Protein AF-A0A8H4UWX6-F1 (afdb_monomer_lite)

Secondary structure (DSSP, 8-state):
------------------------PPPHHHHHHHHHHHHHHTT----GGGGGS-HHHHHHHHHHHHHHHHHH-TT--HHHHHHHHHHHHHHHHHH-S--

Foldseek 3Di:
DDDDDDDDDDDDDDDDDDDPPDPDDPPPVVVLLVVQLVLVVPLDQDDDPLNVQDSVNLSVQLVVQLVVVCVVPVPDDSVNSSVVSSVVSSVCSVPDPHD

Structure (mmCIF, N/CA/C/O backbone):
data_AF-A0A8H4UWX6-F1
#
_entry.id   AF-A0A8H4UWX6-F1
#
loop_
_atom_site.group_PDB
_atom_site.id
_atom_site.type_symbol
_atom_site.label_atom_id
_atom_site.label_alt_id
_atom_site.label_comp_id
_atom_site.label_asym_id
_atom_site.label_entity_id
_atom_site.label_seq_id
_atom_site.pdbx_PDB_ins_code
_atom_site.Cartn_x
_atom_site.Cartn_y
_atom_site.Cartn_z
_atom_site.occupancy
_atom_site.B_iso_or_equiv
_atom_site.auth_seq_id
_atom_site.auth_comp_id
_atom_site.auth_asym_id
_atom_site.auth_atom_id
_atom_site.pdbx_PDB_model_num
ATOM 1 N N . MET A 1 1 ? 52.721 15.649 2.125 1.00 43.31 1 MET A N 1
ATOM 2 C CA . MET A 1 1 ? 52.332 14.407 1.425 1.00 43.31 1 MET A CA 1
ATOM 3 C C . MET A 1 1 ? 50.825 14.441 1.235 1.00 43.31 1 MET A C 1
ATOM 5 O O . MET A 1 1 ? 50.129 14.465 2.236 1.00 43.31 1 MET A O 1
ATOM 9 N N . ASN A 1 2 ? 50.339 14.503 -0.006 1.00 41.38 2 ASN A N 1
ATOM 10 C CA . ASN A 1 2 ? 48.918 14.343 -0.345 1.00 41.38 2 ASN A CA 1
ATOM 11 C C . ASN A 1 2 ? 48.793 13.095 -1.233 1.00 41.38 2 ASN A C 1
ATOM 13 O O . ASN A 1 2 ? 49.614 12.955 -2.143 1.00 41.38 2 ASN A O 1
ATOM 17 N N . PRO A 1 3 ? 47.845 12.177 -0.974 1.00 46.41 3 PRO A N 1
ATOM 18 C CA . PRO A 1 3 ? 47.759 10.933 -1.722 1.00 46.41 3 PRO A CA 1
ATOM 19 C C . PRO A 1 3 ? 47.174 11.150 -3.123 1.00 46.41 3 PRO A C 1
ATOM 21 O O . PRO A 1 3 ? 46.276 11.961 -3.341 1.00 46.41 3 PRO A O 1
ATOM 24 N N . VAL A 1 4 ? 47.738 10.399 -4.065 1.00 44.91 4 VAL A N 1
ATOM 25 C CA . VAL A 1 4 ? 47.429 10.367 -5.496 1.00 44.91 4 VAL A CA 1
ATOM 26 C C . VAL A 1 4 ? 46.014 9.825 -5.717 1.00 44.91 4 VAL A C 1
ATOM 28 O O . VAL A 1 4 ? 45.685 8.738 -5.248 1.00 44.91 4 VAL A O 1
ATOM 31 N N . ASN A 1 5 ? 45.185 10.574 -6.447 1.00 51.38 5 ASN A N 1
ATOM 32 C CA . ASN A 1 5 ? 43.899 10.098 -6.949 1.00 51.38 5 ASN A CA 1
ATOM 33 C C . ASN A 1 5 ? 44.146 9.311 -8.245 1.00 51.38 5 ASN A C 1
ATOM 35 O O . ASN A 1 5 ? 44.614 9.878 -9.234 1.00 51.38 5 ASN A O 1
ATOM 39 N N . PHE A 1 6 ? 43.876 8.008 -8.232 1.00 47.47 6 PHE A N 1
ATOM 40 C CA . PHE A 1 6 ? 43.968 7.175 -9.427 1.00 47.47 6 PHE A CA 1
ATOM 41 C C . PHE A 1 6 ? 42.706 7.362 -10.269 1.00 47.47 6 PHE A C 1
ATOM 43 O O . PHE A 1 6 ? 41.670 6.747 -10.025 1.00 47.47 6 PHE A O 1
ATOM 50 N N . SER A 1 7 ? 42.819 8.224 -11.278 1.00 42.88 7 SER A N 1
ATOM 51 C CA . SER A 1 7 ? 41.856 8.342 -12.368 1.00 42.88 7 SER A CA 1
ATOM 52 C C . SER A 1 7 ? 41.744 7.007 -13.102 1.00 42.88 7 SER A C 1
ATOM 54 O O . SER A 1 7 ? 42.684 6.571 -13.766 1.00 42.88 7 SER A O 1
ATOM 56 N N . ASN A 1 8 ? 40.583 6.363 -12.983 1.00 45.47 8 ASN A N 1
ATOM 57 C CA . ASN A 1 8 ? 40.229 5.232 -13.824 1.00 45.47 8 ASN A CA 1
ATOM 58 C C . ASN A 1 8 ? 40.142 5.699 -15.283 1.00 45.47 8 ASN A C 1
ATOM 60 O O . ASN A 1 8 ? 39.495 6.697 -15.609 1.00 45.47 8 ASN A O 1
ATOM 64 N N . VAL A 1 9 ? 40.843 4.969 -16.136 1.00 42.28 9 VAL A N 1
ATOM 65 C CA . VAL A 1 9 ? 40.992 5.191 -17.569 1.00 42.28 9 VAL A CA 1
ATOM 66 C C . VAL A 1 9 ? 39.650 5.057 -18.291 1.00 42.28 9 VAL A C 1
ATOM 68 O O . VAL A 1 9 ? 39.057 3.986 -18.361 1.00 42.28 9 VAL A O 1
ATOM 71 N N . GLY A 1 10 ? 39.192 6.166 -18.862 1.00 40.34 10 GLY A N 1
ATOM 72 C CA . GLY A 1 10 ? 38.081 6.238 -19.806 1.00 40.34 10 GLY A CA 1
ATOM 73 C C . GLY A 1 10 ? 38.412 7.275 -20.868 1.00 40.34 10 GLY A C 1
ATOM 74 O O . GLY A 1 10 ? 37.863 8.371 -20.880 1.00 40.34 10 GLY A O 1
ATOM 75 N N . THR A 1 11 ? 39.400 6.962 -21.702 1.00 43.81 11 THR A N 1
ATOM 76 C CA . THR A 1 11 ? 39.813 7.757 -22.858 1.00 43.81 11 THR A CA 1
ATOM 77 C C . THR A 1 11 ? 38.659 7.866 -23.851 1.00 43.81 11 THR A C 1
ATOM 79 O O . THR A 1 11 ? 38.270 6.883 -24.475 1.00 43.81 11 THR A O 1
ATOM 82 N N . GLY A 1 12 ? 38.140 9.079 -24.024 1.00 37.62 12 GLY A N 1
ATOM 83 C CA . GLY A 1 12 ? 37.128 9.378 -25.029 1.00 37.62 12 GLY A CA 1
ATOM 84 C C . GLY A 1 12 ? 36.861 10.872 -25.138 1.00 37.62 12 GLY A C 1
ATOM 85 O O . GLY A 1 12 ? 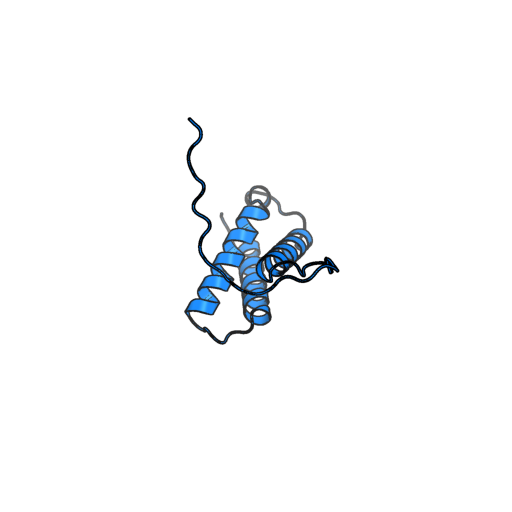35.861 11.346 -24.627 1.00 37.62 12 GLY A O 1
ATOM 86 N N . ALA A 1 13 ? 37.797 11.575 -25.779 1.00 40.91 13 ALA A N 1
ATOM 87 C CA . ALA A 1 13 ? 37.629 12.844 -26.490 1.00 40.91 13 ALA A CA 1
ATOM 88 C C . ALA A 1 13 ? 36.800 13.969 -25.824 1.00 40.91 13 ALA A C 1
ATOM 90 O O . ALA A 1 13 ? 35.575 13.993 -25.836 1.00 40.91 13 ALA A O 1
ATOM 91 N N . MET A 1 14 ? 37.544 14.973 -25.352 1.00 44.62 14 MET A N 1
ATOM 92 C CA . MET A 1 14 ? 37.288 16.415 -25.486 1.00 44.62 14 MET A CA 1
ATOM 93 C C . MET A 1 14 ? 36.108 16.760 -26.411 1.00 44.62 14 MET A C 1
ATOM 95 O O . MET A 1 14 ? 36.142 16.354 -27.563 1.00 44.62 14 MET A O 1
ATOM 99 N N . LEU A 1 15 ? 35.152 17.573 -25.948 1.00 40.16 15 LEU A N 1
ATOM 100 C CA . LEU A 1 15 ? 34.681 18.787 -26.630 1.00 40.16 15 LEU A CA 1
ATOM 101 C C . LEU A 1 15 ? 33.682 19.541 -25.729 1.00 40.16 15 LEU A C 1
ATOM 103 O O . LEU A 1 15 ? 32.711 19.010 -25.205 1.00 40.16 15 LEU A O 1
ATOM 107 N N . THR A 1 16 ? 34.004 20.812 -25.553 1.00 44.34 16 THR A N 1
ATOM 108 C CA . THR A 1 16 ? 33.214 21.924 -25.027 1.00 44.34 16 THR A CA 1
ATOM 109 C C . THR A 1 16 ? 31.716 21.886 -25.354 1.00 44.34 16 THR A 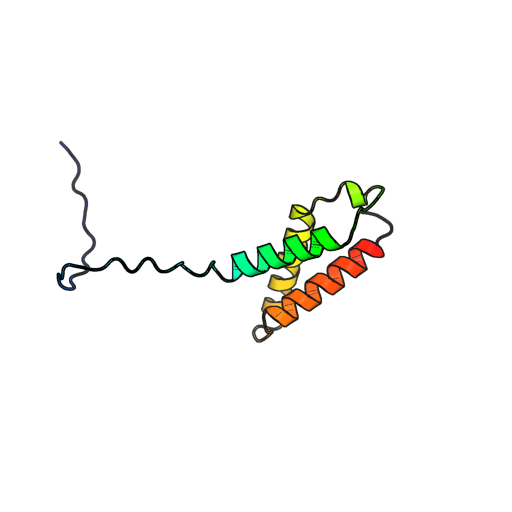C 1
ATOM 111 O O . THR A 1 16 ? 31.347 21.754 -26.518 1.00 44.34 16 THR A O 1
ATOM 114 N N . GLY A 1 17 ? 30.883 22.225 -24.367 1.00 42.03 17 GLY A N 1
ATOM 115 C CA . GLY A 1 17 ? 29.606 22.897 -24.615 1.00 42.03 17 GLY A CA 1
ATOM 116 C C . GLY A 1 17 ? 28.346 22.055 -24.408 1.00 42.03 17 GLY A C 1
ATOM 117 O O . GLY A 1 17 ? 28.271 20.899 -24.795 1.00 42.03 17 GLY A O 1
ATOM 118 N N . ALA A 1 18 ? 27.338 22.723 -23.844 1.00 41.38 18 ALA A N 1
ATOM 119 C CA . ALA A 1 18 ? 25.957 22.284 -23.658 1.00 41.38 18 ALA A CA 1
ATOM 120 C C . ALA A 1 18 ? 25.730 21.222 -22.571 1.00 41.38 18 ALA A C 1
ATOM 122 O O . ALA A 1 18 ? 25.728 20.022 -22.802 1.00 41.38 18 ALA A O 1
ATOM 123 N N . ASN A 1 19 ? 25.421 21.718 -21.375 1.00 53.75 19 ASN A N 1
ATOM 124 C CA . ASN A 1 19 ? 24.546 21.052 -20.421 1.00 53.75 19 ASN A CA 1
ATOM 125 C C . ASN A 1 19 ? 23.113 21.032 -20.998 1.00 53.75 19 ASN A C 1
ATOM 127 O O . ASN A 1 19 ? 22.524 22.111 -21.089 1.00 53.75 19 ASN A O 1
ATOM 131 N N . PRO A 1 20 ? 22.499 19.887 -21.354 1.00 46.47 20 PRO A N 1
ATOM 132 C CA . PRO A 1 20 ? 21.067 19.808 -21.548 1.00 46.47 20 PRO A CA 1
ATOM 133 C C . PRO A 1 20 ? 20.488 19.156 -20.291 1.00 46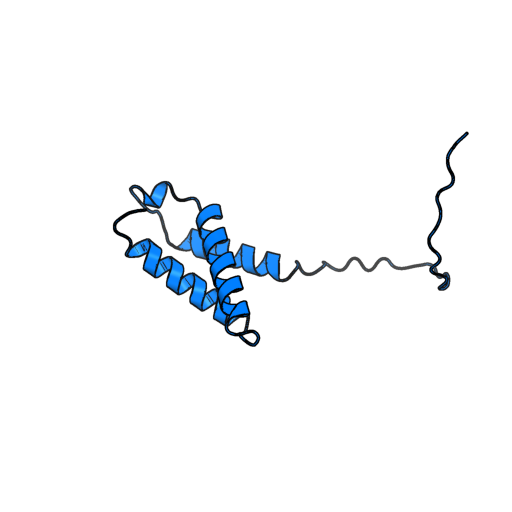.47 20 PRO A C 1
ATOM 135 O O . PRO A 1 20 ? 20.099 17.990 -20.294 1.00 46.47 20 PRO A O 1
ATOM 138 N N . GLN A 1 21 ? 20.448 19.900 -19.183 1.00 47.22 21 GLN A N 1
ATOM 139 C CA . GLN A 1 21 ? 19.569 19.552 -18.066 1.00 47.22 21 GLN A CA 1
ATOM 140 C C . GLN A 1 21 ? 18.127 19.837 -18.502 1.00 47.22 21 GLN A C 1
ATOM 142 O O . GLN A 1 21 ? 17.513 20.825 -18.113 1.00 47.22 21 GLN A O 1
ATOM 147 N N . GLY A 1 22 ? 17.593 18.971 -19.365 1.00 58.09 22 GLY A N 1
ATOM 148 C CA . GLY A 1 22 ? 16.152 18.779 -19.450 1.00 58.09 22 GLY A CA 1
ATOM 149 C C . GLY A 1 22 ? 15.652 18.208 -18.118 1.00 58.09 22 GLY A C 1
ATOM 150 O O . GLY A 1 22 ? 16.440 17.601 -17.385 1.00 58.09 22 GLY A O 1
ATOM 151 N N . PRO A 1 23 ? 14.370 18.391 -17.761 1.00 57.84 23 PRO A N 1
ATOM 152 C CA . PRO A 1 23 ? 13.826 17.778 -16.559 1.00 57.84 23 PRO A CA 1
ATOM 153 C C . PRO A 1 23 ? 14.015 16.261 -16.665 1.00 57.84 23 PRO A C 1
ATOM 155 O O . PRO A 1 23 ? 13.377 15.610 -17.494 1.00 57.84 23 PRO A O 1
ATOM 158 N N . MET A 1 24 ? 14.923 15.702 -15.857 1.00 63.38 24 MET A N 1
ATOM 159 C CA . MET A 1 24 ? 15.053 14.255 -15.717 1.00 63.38 24 MET A CA 1
ATOM 160 C C . MET A 1 24 ? 13.682 13.735 -15.304 1.00 63.38 24 MET A C 1
ATOM 162 O O . MET A 1 24 ? 13.170 14.099 -14.242 1.00 63.38 24 MET A O 1
ATOM 166 N N . GLN A 1 25 ? 13.062 12.929 -16.168 1.00 58.75 25 GLN A N 1
ATOM 167 C CA . GLN A 1 25 ? 11.832 12.247 -15.804 1.00 58.75 25 GLN A CA 1
ATOM 168 C C . GLN A 1 25 ? 12.102 11.481 -14.506 1.00 58.75 25 GLN A C 1
ATOM 170 O O . GLN A 1 25 ? 13.125 10.794 -14.410 1.00 58.75 25 GLN A O 1
ATOM 175 N N . PRO A 1 26 ? 11.241 11.631 -13.486 1.00 61.81 26 PRO A N 1
ATOM 176 C CA . PRO A 1 26 ? 11.442 10.929 -12.236 1.00 61.81 26 PRO A CA 1
ATOM 177 C C . PRO A 1 26 ? 11.529 9.426 -12.531 1.00 61.81 26 PRO A C 1
ATOM 179 O O . PRO A 1 26 ? 10.767 8.940 -13.374 1.00 61.81 26 PRO A O 1
ATOM 182 N N . PRO A 1 27 ? 12.431 8.688 -11.857 1.00 73.00 27 PRO A N 1
ATOM 183 C CA . PRO A 1 27 ? 12.529 7.244 -12.013 1.00 73.00 27 PRO A CA 1
ATOM 184 C C . PRO A 1 27 ? 11.137 6.618 -11.927 1.00 73.00 27 PRO A C 1
ATOM 186 O O . PRO A 1 27 ? 10.332 7.033 -11.093 1.00 73.00 27 PRO A O 1
ATOM 189 N N . GLN A 1 28 ? 10.841 5.616 -12.754 1.00 72.88 28 GLN A N 1
ATOM 190 C CA . GLN A 1 28 ? 9.499 5.024 -12.838 1.00 72.88 28 GLN A CA 1
ATOM 191 C C . GLN A 1 28 ? 8.949 4.588 -11.463 1.00 72.88 28 GLN A C 1
ATOM 193 O O . GLN A 1 28 ? 7.758 4.723 -11.188 1.00 72.88 28 GLN A O 1
ATOM 198 N N . ASN A 1 29 ? 9.831 4.184 -10.544 1.00 75.69 29 ASN A N 1
ATOM 199 C CA . ASN A 1 29 ? 9.487 3.882 -9.152 1.00 75.69 29 ASN A CA 1
ATOM 200 C C . ASN A 1 29 ? 8.944 5.093 -8.370 1.00 75.69 29 ASN A C 1
ATOM 202 O O . ASN A 1 29 ? 7.999 4.945 -7.601 1.00 75.69 29 ASN A O 1
ATOM 206 N N . ALA A 1 30 ? 9.491 6.292 -8.578 1.00 83.69 30 ALA A N 1
ATOM 207 C CA . ALA A 1 30 ? 9.016 7.514 -7.930 1.00 83.69 30 ALA A CA 1
ATOM 208 C C . ALA A 1 30 ? 7.622 7.927 -8.436 1.00 83.69 30 ALA A C 1
ATOM 210 O O . ALA A 1 30 ? 6.800 8.422 -7.665 1.00 83.69 30 ALA A O 1
ATOM 211 N N . GLN A 1 31 ? 7.317 7.673 -9.714 1.00 87.19 31 GLN A N 1
ATOM 212 C CA . GLN A 1 31 ? 5.978 7.901 -10.268 1.00 87.19 31 GLN A CA 1
ATOM 213 C C . GLN A 1 31 ? 4.945 6.944 -9.662 1.00 87.19 31 GLN A C 1
ATOM 215 O O . GLN A 1 31 ? 3.868 7.383 -9.260 1.00 87.19 31 GLN A O 1
ATOM 220 N N . VAL A 1 32 ? 5.292 5.658 -9.535 1.00 89.19 32 VAL A N 1
ATOM 221 C CA . VAL A 1 32 ? 4.437 4.644 -8.895 1.00 89.19 32 VAL A CA 1
ATOM 222 C C . VAL A 1 32 ? 4.169 5.003 -7.433 1.00 89.19 32 VAL A C 1
ATOM 224 O O . VAL A 1 32 ? 3.017 5.016 -7.010 1.00 89.19 32 VAL A O 1
ATOM 227 N N . GLN A 1 33 ? 5.201 5.377 -6.673 1.00 89.94 33 GLN A N 1
ATOM 228 C CA . GLN A 1 33 ? 5.051 5.800 -5.276 1.00 89.94 33 GLN A CA 1
ATOM 229 C C . GLN A 1 33 ? 4.124 7.007 -5.126 1.00 89.94 33 GLN A C 1
ATOM 231 O O . GLN A 1 33 ? 3.237 7.005 -4.272 1.00 89.94 33 GLN A O 1
ATOM 236 N N . ARG A 1 34 ? 4.286 8.021 -5.986 1.00 91.62 34 ARG A N 1
ATOM 237 C CA . ARG A 1 34 ? 3.402 9.190 -5.995 1.00 91.62 34 ARG A CA 1
ATOM 238 C C . ARG A 1 34 ? 1.956 8.795 -6.286 1.00 91.62 34 ARG A C 1
ATOM 240 O O . ARG A 1 34 ? 1.054 9.288 -5.615 1.00 91.62 34 ARG A O 1
ATOM 247 N N . HIS A 1 35 ? 1.735 7.912 -7.259 1.00 93.56 35 HIS A N 1
ATOM 248 C CA . HIS A 1 35 ? 0.395 7.441 -7.603 1.00 93.56 35 HIS A CA 1
ATOM 249 C C . HIS A 1 35 ? -0.265 6.701 -6.431 1.00 93.56 35 HIS A C 1
ATOM 251 O O . HIS A 1 35 ? -1.409 6.992 -6.093 1.00 93.56 35 HIS A O 1
ATOM 257 N N . ILE A 1 36 ? 0.477 5.813 -5.760 1.00 94.88 36 ILE A N 1
ATOM 258 C CA . ILE A 1 36 ? 0.002 5.095 -4.570 1.00 94.88 36 ILE A CA 1
ATOM 259 C C . ILE A 1 36 ? -0.380 6.078 -3.459 1.00 94.88 36 ILE A C 1
ATOM 261 O O . ILE A 1 36 ? -1.461 5.967 -2.886 1.00 94.88 36 ILE A O 1
ATOM 265 N N . ALA A 1 37 ? 0.474 7.064 -3.173 1.00 93.25 37 ALA A N 1
ATOM 266 C CA . ALA A 1 37 ? 0.211 8.047 -2.126 1.00 93.25 37 ALA A CA 1
ATOM 267 C C . ALA A 1 37 ? -1.074 8.848 -2.392 1.00 93.25 37 ALA A C 1
ATOM 269 O O . ALA A 1 37 ? -1.892 9.001 -1.489 1.00 93.25 37 ALA A O 1
ATOM 270 N N . VAL A 1 38 ? -1.278 9.309 -3.632 1.00 94.75 38 VAL A N 1
ATOM 271 C CA . VAL A 1 38 ? -2.500 10.031 -4.028 1.00 94.75 38 VAL A CA 1
ATOM 272 C C . VAL A 1 38 ? -3.733 9.132 -3.912 1.00 94.75 38 VAL A C 1
ATOM 274 O O . VAL A 1 38 ? -4.746 9.556 -3.363 1.00 94.75 38 VAL A O 1
ATOM 277 N N . ALA A 1 39 ? -3.650 7.883 -4.379 1.00 95.25 39 ALA A N 1
ATOM 278 C CA . ALA A 1 39 ? -4.758 6.937 -4.284 1.00 95.25 39 ALA A CA 1
ATOM 279 C C . ALA A 1 39 ? -5.174 6.692 -2.824 1.00 95.25 39 ALA A C 1
ATOM 281 O O . ALA A 1 39 ? -6.359 6.749 -2.509 1.00 95.25 39 ALA A O 1
ATOM 282 N N . LEU A 1 40 ? -4.206 6.503 -1.922 1.00 94.62 40 LEU A N 1
ATOM 283 C CA . LEU A 1 40 ? -4.460 6.285 -0.495 1.00 94.62 40 LEU A CA 1
ATOM 284 C C . LEU A 1 40 ? -5.057 7.514 0.201 1.00 94.62 40 LEU A C 1
ATOM 286 O O . LEU A 1 40 ? -5.952 7.362 1.030 1.00 94.62 40 LEU A O 1
ATOM 290 N N . GLN A 1 41 ? -4.599 8.723 -0.142 1.00 92.50 41 GLN A N 1
ATOM 291 C CA . GLN A 1 41 ? -5.156 9.971 0.398 1.00 92.50 41 GLN A CA 1
ATOM 292 C C . GLN A 1 41 ? -6.638 10.148 0.033 1.00 92.50 41 GLN A C 1
ATOM 294 O O . GLN A 1 41 ? -7.409 10.676 0.832 1.00 92.50 41 GLN A O 1
ATOM 299 N N . ASN A 1 42 ? -7.053 9.661 -1.140 1.00 92.88 42 ASN A N 1
ATOM 300 C CA . ASN A 1 42 ? -8.422 9.803 -1.640 1.00 92.88 42 ASN A CA 1
ATOM 301 C C . ASN A 1 42 ? -9.427 8.798 -1.049 1.00 92.88 42 ASN A C 1
ATOM 303 O O . ASN A 1 42 ? -10.625 8.938 -1.280 1.00 92.88 42 ASN A O 1
ATOM 307 N N . GLN A 1 43 ? -8.989 7.793 -0.286 1.00 89.44 43 GLN A N 1
ATOM 308 C CA . GLN A 1 43 ? -9.890 6.759 0.250 1.00 89.44 43 GLN A CA 1
ATOM 309 C C . GLN A 1 43 ? -10.738 7.220 1.448 1.00 89.44 43 GLN A C 1
ATOM 311 O O . GLN A 1 43 ? -11.655 6.497 1.856 1.00 89.44 43 GLN A O 1
ATOM 316 N N . GLY A 1 44 ? -10.471 8.430 1.949 1.00 80.00 44 GLY A N 1
ATOM 317 C CA . GLY A 1 44 ? -11.261 9.120 2.962 1.00 80.00 44 GLY A CA 1
ATOM 318 C C . GLY A 1 44 ? -10.728 8.957 4.386 1.00 80.00 44 GLY A C 1
ATOM 319 O O . GLY A 1 44 ? -9.761 8.229 4.626 1.00 80.00 44 GLY A O 1
ATOM 320 N N . PRO A 1 45 ? -11.343 9.658 5.351 1.00 84.75 45 PRO A N 1
ATOM 321 C CA . PRO A 1 45 ? -10.991 9.494 6.749 1.00 84.75 45 PRO A CA 1
ATOM 322 C C . PRO A 1 45 ? -11.415 8.103 7.229 1.00 84.75 45 PRO A C 1
ATOM 324 O O . PRO A 1 45 ? -12.554 7.677 7.037 1.00 84.75 45 PRO A O 1
ATOM 327 N N . PHE A 1 46 ? -10.494 7.404 7.885 1.00 91.31 46 PHE A N 1
ATOM 328 C CA . PHE A 1 46 ? -10.776 6.152 8.577 1.00 91.31 46 PHE A CA 1
ATOM 329 C C . PHE A 1 46 ? -10.933 6.394 10.082 1.00 91.31 46 PHE A C 1
ATOM 331 O O . PHE A 1 46 ? -10.444 7.389 10.613 1.00 91.31 46 PHE A O 1
ATOM 338 N N . THR A 1 47 ? -11.606 5.476 10.776 1.00 92.38 47 THR A N 1
ATOM 339 C CA . THR A 1 47 ? -11.829 5.525 12.230 1.00 92.38 47 THR A CA 1
ATOM 340 C C . THR A 1 47 ? -11.313 4.257 12.919 1.00 92.38 47 THR A C 1
ATOM 342 O O . THR A 1 47 ? -11.025 3.248 12.268 1.00 92.38 47 THR A O 1
ATOM 345 N N . GLY A 1 48 ? -11.174 4.306 14.249 1.00 93.75 48 GLY A N 1
ATOM 346 C CA . GLY A 1 48 ? -10.660 3.189 15.051 1.00 93.75 48 GLY A CA 1
ATOM 347 C C . GLY A 1 48 ? -9.218 2.823 14.688 1.00 93.75 48 GLY A C 1
ATOM 348 O O . GLY A 1 48 ? -8.440 3.690 14.295 1.00 93.75 48 GLY A O 1
ATOM 349 N N . TRP A 1 49 ? -8.878 1.531 14.750 1.00 94.88 49 TRP A N 1
ATOM 350 C CA . TRP A 1 49 ? -7.519 1.042 14.467 1.00 94.88 49 TRP A CA 1
ATOM 351 C C . TRP A 1 49 ? -7.009 1.433 13.072 1.00 94.88 49 TRP A C 1
ATOM 353 O O . TRP A 1 49 ? -5.808 1.559 12.861 1.00 94.88 49 TRP A O 1
ATOM 363 N N . ARG A 1 50 ? -7.908 1.658 12.107 1.00 94.44 50 ARG A N 1
ATOM 364 C CA . ARG A 1 50 ? -7.539 2.073 10.747 1.00 94.44 50 ARG A CA 1
ATOM 365 C C . ARG A 1 50 ? -7.000 3.494 10.688 1.00 94.44 50 ARG A C 1
ATOM 367 O O . ARG A 1 50 ? -6.168 3.772 9.833 1.00 94.44 50 ARG A O 1
ATOM 374 N N . ALA A 1 51 ? -7.455 4.375 11.580 1.00 92.62 51 ALA A N 1
ATOM 375 C CA . ALA A 1 51 ? -6.942 5.740 11.682 1.00 92.62 51 ALA A CA 1
ATOM 376 C C . ALA A 1 51 ? -5.475 5.766 12.145 1.00 92.62 51 ALA A C 1
ATOM 378 O O . ALA A 1 51 ? -4.749 6.710 11.852 1.00 92.62 51 ALA A O 1
ATOM 379 N N . GLU A 1 52 ? -5.037 4.715 12.841 1.00 94.19 52 GLU A N 1
ATOM 380 C CA . GLU A 1 52 ? -3.664 4.553 13.323 1.00 94.19 52 GLU A CA 1
ATOM 381 C C . GLU A 1 52 ? -2.718 4.004 12.245 1.00 94.19 52 GLU A C 1
ATOM 383 O O . GLU A 1 52 ? -1.500 4.015 12.428 1.00 94.19 52 GLU A O 1
ATOM 388 N N . VAL A 1 53 ? -3.247 3.495 11.124 1.00 94.69 53 VAL A N 1
ATOM 389 C CA . VAL A 1 53 ? -2.427 2.951 10.037 1.00 94.69 53 VAL A CA 1
ATOM 390 C C . VAL A 1 53 ? -2.007 4.077 9.102 1.00 94.69 53 VAL A C 1
ATOM 392 O O . VAL A 1 53 ? -2.831 4.697 8.429 1.00 94.69 53 VAL A O 1
ATOM 395 N N . THR A 1 54 ? -0.702 4.324 9.028 1.00 94.25 54 THR A N 1
ATOM 396 C CA . THR A 1 54 ? -0.170 5.452 8.266 1.00 94.25 54 THR A CA 1
ATOM 397 C C . THR A 1 54 ? -0.184 5.182 6.757 1.00 94.25 54 THR A C 1
ATOM 399 O O . THR A 1 54 ? -0.071 4.044 6.296 1.00 94.25 54 THR A O 1
ATOM 402 N N . ILE A 1 55 ? -0.287 6.246 5.954 1.00 93.94 55 ILE A N 1
ATOM 403 C CA . ILE A 1 55 ? -0.187 6.152 4.487 1.00 93.94 55 ILE A CA 1
ATOM 404 C C . ILE A 1 55 ? 1.143 5.507 4.047 1.00 93.94 55 ILE A C 1
ATOM 406 O O . ILE A 1 55 ? 1.088 4.631 3.184 1.00 93.94 55 ILE A O 1
ATOM 410 N N . PRO A 1 56 ? 2.317 5.862 4.617 1.00 94.06 56 PRO A N 1
ATOM 411 C CA . PRO A 1 56 ? 3.574 5.178 4.311 1.00 94.06 56 PRO A CA 1
ATOM 412 C C . PRO A 1 56 ? 3.531 3.662 4.543 1.00 94.06 56 PRO A C 1
ATOM 414 O O . PRO A 1 56 ? 3.994 2.915 3.681 1.00 94.06 56 PRO A O 1
ATOM 417 N N . ASP A 1 57 ? 2.924 3.196 5.642 1.00 94.81 57 ASP A N 1
ATOM 418 C CA . ASP A 1 57 ? 2.814 1.758 5.932 1.00 94.81 57 ASP A CA 1
ATOM 419 C C . ASP A 1 57 ? 1.987 1.032 4.865 1.00 94.81 57 ASP A C 1
ATOM 421 O O . ASP A 1 57 ? 2.371 -0.029 4.362 1.00 94.81 57 ASP A O 1
ATOM 425 N N . ARG A 1 58 ? 0.850 1.621 4.481 1.00 95.94 58 ARG A N 1
ATOM 426 C CA . ARG A 1 58 ? -0.035 1.074 3.440 1.00 95.94 58 ARG A CA 1
ATOM 427 C C . ARG A 1 58 ? 0.645 1.091 2.074 1.00 95.94 58 ARG A C 1
ATOM 429 O O . ARG A 1 58 ? 0.613 0.095 1.353 1.00 95.94 58 ARG A O 1
ATOM 436 N N . ALA A 1 59 ? 1.336 2.182 1.745 1.00 95.62 59 ALA A N 1
ATOM 437 C CA . ALA A 1 59 ? 2.091 2.309 0.504 1.00 95.62 59 ALA A CA 1
ATOM 438 C C . ALA A 1 59 ? 3.208 1.259 0.397 1.00 95.62 59 ALA A C 1
ATOM 440 O O . ALA A 1 59 ? 3.393 0.672 -0.671 1.00 95.62 59 ALA A O 1
ATOM 441 N N . GLY A 1 60 ? 3.904 0.965 1.501 1.00 95.00 60 GLY A N 1
ATOM 442 C CA . GLY A 1 60 ? 4.906 -0.101 1.566 1.00 95.00 60 GLY A CA 1
ATOM 443 C C . GLY A 1 60 ? 4.324 -1.477 1.238 1.00 95.00 60 GLY A C 1
ATOM 444 O O . GLY A 1 60 ? 4.879 -2.200 0.408 1.00 95.00 60 GLY A O 1
ATOM 445 N N . LYS A 1 61 ? 3.154 -1.809 1.804 1.00 96.38 61 LYS A N 1
ATOM 446 C CA . LYS A 1 61 ? 2.441 -3.063 1.499 1.00 96.38 61 LYS A CA 1
ATOM 447 C C . LYS A 1 61 ? 2.042 -3.153 0.023 1.00 96.38 61 LYS A C 1
ATOM 449 O O . LYS A 1 61 ? 2.214 -4.201 -0.594 1.00 96.38 61 LYS A O 1
ATOM 454 N N . ILE A 1 62 ? 1.565 -2.058 -0.572 1.00 96.94 62 ILE A N 1
ATOM 455 C CA . ILE A 1 62 ? 1.203 -2.009 -2.000 1.00 96.94 62 ILE A CA 1
ATOM 456 C C . ILE A 1 62 ? 2.429 -2.221 -2.890 1.00 96.94 62 ILE A C 1
ATOM 458 O O . ILE A 1 62 ? 2.378 -3.029 -3.816 1.00 96.94 62 ILE A O 1
ATOM 462 N N . LEU A 1 63 ? 3.552 -1.561 -2.594 1.00 95.06 63 LEU A N 1
ATOM 463 C CA . LEU A 1 63 ? 4.806 -1.772 -3.324 1.00 95.06 63 LEU A CA 1
ATOM 464 C C . LEU A 1 63 ? 5.285 -3.223 -3.234 1.00 95.06 63 LEU A C 1
ATOM 466 O O . LEU A 1 63 ? 5.739 -3.787 -4.234 1.00 95.06 63 LEU A O 1
ATOM 470 N N . GLN A 1 64 ? 5.153 -3.840 -2.060 1.00 95.38 64 GLN A N 1
ATOM 471 C CA . GLN A 1 64 ? 5.472 -5.250 -1.881 1.00 95.38 64 GLN A CA 1
ATOM 472 C C . GLN A 1 64 ? 4.563 -6.133 -2.745 1.00 95.38 64 GLN A C 1
ATOM 474 O O . GLN A 1 64 ? 5.077 -6.989 -3.456 1.00 95.38 64 GLN A O 1
ATOM 479 N N . MET A 1 65 ? 3.249 -5.883 -2.776 1.00 96.81 65 MET A N 1
ATOM 480 C CA . MET A 1 65 ? 2.315 -6.626 -3.634 1.00 96.81 65 MET A CA 1
ATOM 481 C C . MET A 1 65 ? 2.644 -6.488 -5.122 1.00 96.81 65 MET A C 1
ATOM 483 O O . MET A 1 65 ? 2.685 -7.492 -5.830 1.00 96.81 65 MET A O 1
ATOM 487 N N . ILE A 1 66 ? 2.951 -5.277 -5.597 1.00 95.06 66 ILE A N 1
ATOM 488 C CA . ILE A 1 66 ? 3.390 -5.042 -6.984 1.00 95.06 66 ILE A CA 1
ATOM 489 C C . ILE A 1 66 ? 4.662 -5.842 -7.287 1.00 95.06 66 ILE A C 1
ATOM 491 O O . ILE A 1 66 ? 4.768 -6.478 -8.337 1.00 95.06 66 ILE A O 1
ATOM 495 N N . THR A 1 67 ? 5.622 -5.835 -6.362 1.00 93.25 67 THR A N 1
ATOM 496 C CA . THR A 1 67 ? 6.872 -6.592 -6.499 1.00 93.25 67 THR A CA 1
ATOM 497 C C . THR A 1 67 ? 6.590 -8.093 -6.570 1.00 93.25 67 THR A C 1
ATOM 499 O O . THR A 1 67 ? 7.068 -8.757 -7.486 1.00 93.25 67 THR A O 1
ATOM 502 N N . SER A 1 68 ? 5.750 -8.621 -5.677 1.00 96.25 68 SER A N 1
ATOM 503 C CA . SER A 1 68 ? 5.328 -10.025 -5.680 1.00 96.25 68 SER A CA 1
ATOM 504 C C . SER A 1 68 ? 4.617 -10.421 -6.978 1.00 96.25 68 SER A C 1
ATOM 506 O O . SER A 1 68 ? 4.931 -11.467 -7.543 1.00 96.25 68 SER A O 1
ATOM 508 N N . LEU A 1 69 ? 3.724 -9.577 -7.506 1.00 95.06 69 LEU A N 1
ATOM 509 C CA . LEU A 1 69 ? 3.045 -9.826 -8.782 1.00 95.06 69 LEU A CA 1
ATOM 510 C C . LEU A 1 69 ? 4.034 -9.918 -9.949 1.00 95.06 69 LEU A C 1
ATOM 512 O O . LEU A 1 69 ? 3.909 -10.811 -10.782 1.00 95.06 69 LEU A O 1
ATOM 516 N N . ARG A 1 70 ? 5.052 -9.051 -9.989 1.00 93.38 70 ARG A N 1
ATOM 517 C CA . ARG A 1 70 ? 6.099 -9.103 -11.023 1.00 93.38 70 ARG A CA 1
ATOM 518 C C . ARG A 1 70 ? 7.015 -10.318 -10.891 1.00 93.38 70 ARG A C 1
ATOM 520 O O . ARG A 1 70 ? 7.550 -10.767 -11.897 1.00 93.38 70 ARG A O 1
ATOM 527 N N . LEU A 1 71 ? 7.197 -10.860 -9.687 1.00 94.12 71 LEU A N 1
ATOM 528 C CA . LEU A 1 71 ? 7.959 -12.097 -9.497 1.00 94.12 71 LEU A CA 1
ATOM 529 C C . LEU A 1 71 ? 7.203 -13.320 -10.035 1.00 94.12 71 LEU A C 1
ATOM 531 O O . LEU A 1 71 ? 7.819 -14.199 -10.628 1.00 94.12 71 LEU A O 1
ATOM 535 N N . ILE A 1 72 ? 5.879 -13.362 -9.863 1.00 96.06 72 ILE A N 1
ATOM 536 C CA . ILE A 1 72 ? 5.033 -14.476 -10.325 1.00 96.06 72 ILE A CA 1
ATOM 537 C C . ILE A 1 72 ? 4.726 -14.353 -11.825 1.00 96.06 72 ILE A C 1
ATOM 539 O O . ILE A 1 72 ? 4.737 -15.347 -12.549 1.00 96.06 72 ILE A O 1
ATOM 543 N N . GLN A 1 73 ? 4.484 -13.132 -12.309 1.00 94.56 73 GLN A N 1
ATOM 544 C CA . GLN A 1 73 ? 4.194 -12.833 -13.708 1.00 94.56 73 GLN A CA 1
ATOM 545 C C . GLN A 1 73 ? 5.140 -11.733 -14.225 1.00 94.56 73 GLN A C 1
ATOM 547 O O . GLN A 1 73 ? 4.765 -10.563 -14.276 1.00 94.56 73 GLN A O 1
ATOM 552 N N . PRO A 1 74 ? 6.358 -12.078 -14.683 1.00 92.12 74 PRO A N 1
ATOM 553 C CA . PRO A 1 74 ? 7.380 -11.094 -15.072 1.00 92.12 74 PRO A CA 1
ATOM 554 C C . PRO A 1 74 ? 6.977 -10.133 -16.192 1.00 92.12 74 PRO A C 1
ATOM 556 O O . PRO A 1 74 ? 7.510 -9.030 -16.282 1.00 92.12 74 PRO A O 1
ATOM 559 N N . ARG A 1 75 ? 6.036 -10.551 -17.047 1.00 94.56 75 ARG A N 1
ATOM 560 C CA . ARG A 1 75 ? 5.517 -9.768 -18.180 1.00 94.56 75 ARG A CA 1
ATOM 561 C C . ARG A 1 75 ? 4.267 -8.951 -17.837 1.00 94.56 75 ARG A C 1
ATOM 563 O O . ARG A 1 75 ? 3.602 -8.468 -18.745 1.00 94.56 75 ARG A O 1
ATOM 570 N N . ILE A 1 76 ? 3.889 -8.850 -16.562 1.00 93.56 76 ILE A N 1
ATOM 571 C CA . ILE A 1 76 ? 2.762 -8.006 -16.162 1.00 93.56 76 ILE A CA 1
ATOM 572 C C . ILE A 1 76 ? 3.112 -6.531 -16.383 1.00 93.56 76 ILE A C 1
ATOM 574 O O . ILE A 1 76 ? 4.162 -6.054 -15.948 1.00 93.56 76 ILE A O 1
ATOM 578 N N . GLU A 1 77 ? 2.211 -5.800 -17.033 1.00 93.44 77 GLU A N 1
ATOM 579 C CA . GLU A 1 77 ? 2.326 -4.349 -17.146 1.00 93.44 77 GLU A CA 1
ATOM 580 C C . GLU A 1 77 ? 2.267 -3.705 -15.761 1.00 93.44 77 GLU A C 1
ATOM 582 O O . GLU A 1 77 ? 1.413 -4.043 -14.935 1.00 93.44 77 GLU A O 1
ATOM 587 N N . ILE A 1 78 ? 3.155 -2.740 -15.506 1.00 90.81 78 ILE A N 1
ATOM 588 C CA . ILE A 1 78 ? 3.261 -2.099 -14.187 1.00 90.81 78 ILE A CA 1
ATOM 589 C C . ILE A 1 78 ? 1.940 -1.456 -13.752 1.00 90.81 78 ILE A C 1
ATOM 591 O O . ILE A 1 78 ? 1.595 -1.508 -12.576 1.00 90.81 78 ILE A O 1
ATOM 595 N N . GLN A 1 79 ? 1.179 -0.909 -14.703 1.00 92.44 79 GLN A N 1
ATOM 596 C CA . GLN A 1 79 ? -0.128 -0.304 -14.448 1.00 92.44 79 GLN A CA 1
ATOM 597 C C . GLN A 1 79 ? -1.159 -1.348 -14.009 1.00 92.44 79 GLN A C 1
ATOM 599 O O . GLN A 1 79 ? -1.910 -1.106 -13.068 1.00 92.44 79 GLN A O 1
ATOM 604 N N . ASN A 1 80 ? -1.138 -2.541 -14.612 1.00 95.06 80 ASN A N 1
ATOM 605 C CA . ASN A 1 80 ? -2.029 -3.638 -14.233 1.00 95.06 80 ASN A CA 1
ATOM 606 C C . ASN A 1 80 ? -1.692 -4.154 -12.829 1.00 95.06 80 ASN A C 1
ATOM 608 O O . ASN A 1 80 ? -2.591 -4.361 -12.016 1.00 95.06 80 ASN A O 1
ATOM 612 N N . ALA A 1 81 ? -0.400 -4.313 -12.519 1.00 95.44 81 ALA A N 1
ATOM 613 C CA . ALA A 1 81 ? 0.049 -4.715 -11.186 1.00 95.44 81 ALA A CA 1
ATOM 614 C C . ALA A 1 81 ? -0.314 -3.668 -10.121 1.00 95.44 81 ALA A C 1
ATOM 616 O O . ALA A 1 81 ? -0.787 -4.018 -9.041 1.00 95.44 81 ALA A O 1
ATOM 617 N N . LEU A 1 82 ? -0.125 -2.384 -10.438 1.00 95.38 82 LEU A N 1
ATOM 618 C CA . LEU A 1 82 ? -0.479 -1.259 -9.576 1.00 95.38 82 LEU A CA 1
ATOM 619 C C . LEU A 1 82 ? -1.983 -1.215 -9.295 1.00 95.38 82 LEU A C 1
ATOM 621 O O . LEU A 1 82 ? -2.379 -1.135 -8.135 1.00 95.38 82 LEU A O 1
ATOM 625 N N . GLN A 1 83 ? -2.814 -1.315 -10.333 1.00 96.00 83 GLN A N 1
ATOM 626 C CA . GLN A 1 83 ? -4.265 -1.306 -10.187 1.00 96.00 83 GLN A CA 1
ATOM 627 C C . GLN A 1 83 ? -4.754 -2.503 -9.363 1.00 96.00 83 GLN A C 1
ATOM 629 O O . GLN A 1 83 ? -5.545 -2.320 -8.439 1.00 96.00 83 GLN A O 1
ATOM 634 N N . ALA A 1 84 ? -4.255 -3.709 -9.648 1.00 96.31 84 ALA A N 1
ATOM 635 C CA . ALA A 1 84 ? -4.615 -4.907 -8.895 1.00 96.31 84 ALA A CA 1
ATOM 636 C C . ALA A 1 84 ? -4.220 -4.790 -7.414 1.00 96.31 84 ALA A C 1
ATOM 638 O O . ALA A 1 84 ? -5.023 -5.100 -6.534 1.00 96.31 84 ALA A O 1
ATOM 639 N N . ALA A 1 85 ? -3.012 -4.294 -7.129 1.00 97.25 85 ALA A N 1
ATOM 640 C CA . ALA A 1 85 ? -2.535 -4.105 -5.764 1.00 97.25 85 ALA A CA 1
ATOM 641 C C . ALA A 1 85 ? -3.342 -3.040 -5.004 1.00 97.25 85 ALA A C 1
ATOM 643 O O . ALA A 1 85 ? -3.669 -3.257 -3.841 1.00 97.25 85 ALA A O 1
ATOM 644 N N . LEU A 1 86 ? -3.700 -1.923 -5.649 1.00 97.31 86 LEU A N 1
ATOM 645 C CA . LEU A 1 86 ? -4.535 -0.877 -5.046 1.00 97.31 86 LEU A CA 1
ATOM 646 C C . LEU A 1 86 ? -5.946 -1.377 -4.730 1.00 97.31 86 LEU A C 1
ATOM 648 O O . LEU A 1 86 ? -6.433 -1.159 -3.625 1.00 97.31 86 LEU A O 1
ATOM 652 N N . GLN A 1 87 ? -6.586 -2.072 -5.673 1.00 96.88 87 GLN A N 1
ATOM 653 C CA . GLN A 1 87 ? -7.930 -2.620 -5.473 1.00 96.88 87 GLN A CA 1
ATOM 654 C C . GLN A 1 87 ? -7.951 -3.672 -4.362 1.00 96.88 87 GLN A C 1
ATOM 656 O O . GLN A 1 87 ? -8.848 -3.666 -3.518 1.00 96.88 87 GLN A O 1
ATOM 661 N N . TYR A 1 88 ? -6.959 -4.566 -4.350 1.00 97.56 88 TYR A N 1
ATOM 662 C CA . TYR A 1 88 ? -6.829 -5.564 -3.297 1.00 97.56 88 TYR A CA 1
ATOM 663 C C . TYR A 1 88 ? -6.597 -4.906 -1.937 1.00 97.56 88 TYR A C 1
ATOM 665 O O . TYR A 1 88 ? -7.274 -5.257 -0.973 1.00 97.56 88 TYR A O 1
ATOM 673 N N . GLU A 1 89 ? -5.665 -3.951 -1.855 1.00 96.56 89 GLU A N 1
ATOM 674 C CA . GLU A 1 89 ? -5.358 -3.266 -0.604 1.00 96.56 89 GLU A CA 1
ATOM 675 C C . GLU A 1 89 ? -6.571 -2.520 -0.067 1.00 96.56 89 GLU A C 1
ATOM 677 O O . GLU A 1 89 ? -6.896 -2.684 1.102 1.00 96.56 89 GLU A O 1
ATOM 682 N N . GLU A 1 90 ? -7.281 -1.775 -0.915 1.00 95.81 90 GLU A N 1
ATOM 683 C CA . GLU A 1 90 ? -8.468 -1.038 -0.501 1.00 95.81 90 GLU A CA 1
ATOM 684 C C . GLU A 1 90 ? -9.550 -1.981 0.024 1.00 95.81 90 GLU A C 1
ATOM 686 O O . GL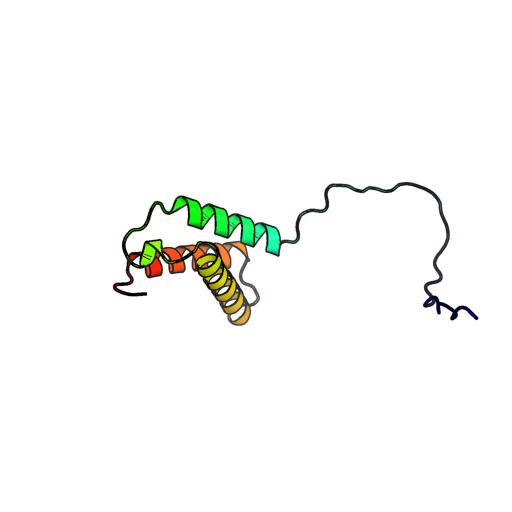U A 1 90 ? -10.100 -1.756 1.105 1.00 95.81 90 GLU A O 1
ATOM 691 N N . LYS A 1 91 ? -9.839 -3.055 -0.719 1.00 96.25 91 LYS A N 1
ATOM 692 C CA . LYS A 1 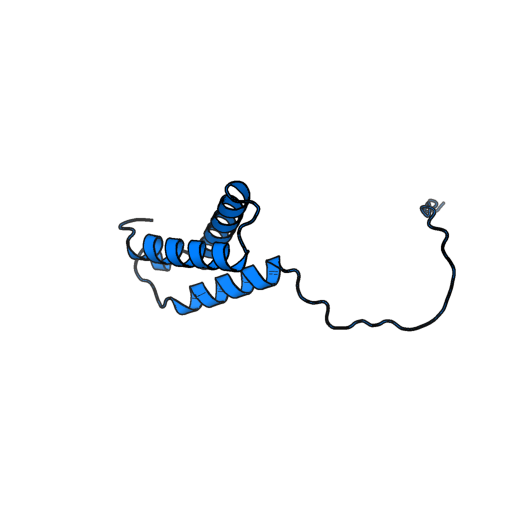91 ? -10.841 -4.043 -0.321 1.00 96.25 91 LYS A CA 1
ATOM 693 C C . LYS A 1 91 ? -10.465 -4.692 1.009 1.00 96.25 91 LYS A C 1
ATOM 695 O O . LYS A 1 91 ? -11.257 -4.664 1.948 1.00 96.25 91 LYS A O 1
ATOM 700 N N . ALA A 1 92 ? -9.244 -5.214 1.113 1.00 95.75 92 ALA A N 1
ATOM 701 C CA . ALA A 1 92 ? -8.751 -5.857 2.326 1.00 95.75 92 ALA A CA 1
ATOM 702 C C . ALA A 1 92 ? -8.758 -4.884 3.512 1.00 95.75 92 ALA A C 1
ATOM 704 O O . ALA A 1 92 ? -9.201 -5.233 4.604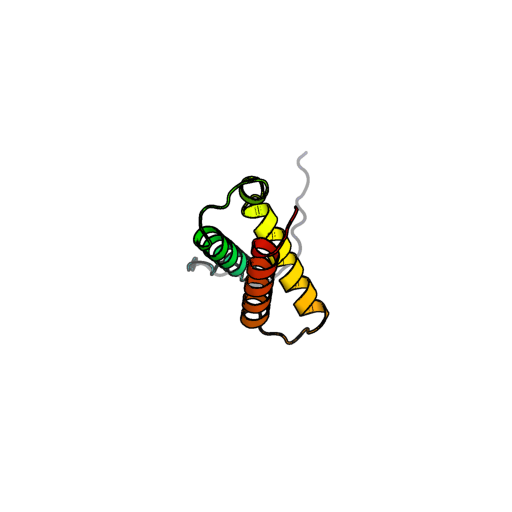 1.00 95.75 92 ALA A O 1
ATOM 705 N N . PHE A 1 93 ? -8.331 -3.640 3.292 1.00 95.38 93 PHE A N 1
ATOM 706 C CA . PHE A 1 93 ? -8.301 -2.620 4.328 1.00 95.38 93 PHE A CA 1
ATOM 707 C C . PHE A 1 93 ? -9.705 -2.229 4.786 1.00 95.38 93 PHE A C 1
ATOM 709 O O . PHE A 1 93 ? -9.908 -2.028 5.978 1.00 95.38 93 PHE A O 1
ATOM 716 N N . ARG A 1 94 ? -10.705 -2.161 3.899 1.00 93.88 94 ARG A N 1
ATOM 717 C CA . ARG A 1 94 ? -12.103 -1.860 4.267 1.00 93.88 94 ARG A CA 1
ATOM 718 C C . ARG A 1 94 ? -12.818 -3.032 4.939 1.00 93.88 94 ARG A C 1
ATOM 720 O O . ARG A 1 94 ? -13.599 -2.798 5.853 1.00 93.88 94 ARG A O 1
ATOM 727 N N . GLU A 1 95 ? -12.531 -4.264 4.538 1.00 95.50 95 GLU A N 1
ATOM 728 C CA . GLU A 1 95 ? -13.216 -5.464 5.045 1.00 95.50 95 GLU A CA 1
ATOM 729 C C . GLU A 1 95 ? -12.581 -6.043 6.320 1.00 95.50 95 GLU A C 1
ATOM 731 O O . GLU A 1 95 ? -13.226 -6.800 7.041 1.00 95.50 95 GLU A O 1
ATOM 736 N N . ALA A 1 96 ? -11.334 -5.688 6.643 1.00 94.56 96 ALA A N 1
ATOM 737 C CA . ALA A 1 96 ? -10.638 -6.229 7.808 1.00 94.56 96 ALA A CA 1
ATOM 738 C C . ALA A 1 96 ? -11.348 -5.920 9.146 1.00 94.56 96 ALA A C 1
ATOM 740 O O . ALA A 1 96 ? -11.585 -4.772 9.517 1.00 94.56 96 ALA A O 1
ATOM 741 N N . ASN A 1 97 ? -11.649 -6.930 9.955 1.00 91.25 97 ASN A N 1
ATOM 742 C CA . ASN A 1 97 ? -12.251 -6.676 11.272 1.00 91.25 97 ASN A CA 1
ATOM 743 C C . ASN A 1 97 ? -11.231 -6.136 12.288 1.00 91.25 97 ASN A C 1
ATOM 745 O O . ASN A 1 97 ? -11.600 -5.462 13.248 1.00 91.25 97 ASN A O 1
ATOM 749 N N . GLN A 1 98 ? -9.946 -6.409 12.066 1.00 89.88 98 GLN A N 1
ATOM 750 C CA . GLN A 1 98 ? -8.832 -6.105 12.962 1.00 89.88 98 GLN A CA 1
ATOM 751 C C . GLN A 1 98 ? -7.585 -5.739 12.145 1.00 89.88 98 GLN A C 1
ATOM 753 O O . GLN A 1 98 ? -7.575 -5.925 10.927 1.00 89.88 98 GLN A O 1
ATOM 758 N N . ARG A 1 99 ? -6.575 -5.192 12.827 1.00 84.69 99 ARG A N 1
ATOM 759 C CA . ARG A 1 99 ? -5.321 -4.721 12.229 1.00 84.69 99 ARG A CA 1
ATOM 760 C C . ARG A 1 99 ? -4.449 -5.846 11.677 1.00 84.69 99 ARG A C 1
ATOM 762 O O . ARG A 1 99 ? -4.381 -6.902 12.338 1.00 84.69 99 ARG A O 1
#

pLDDT: mean 80.82, std 20.84, range [37.62, 97.56]

Radius of gyration: 22.07 Å; chains: 1; bounding box: 66×37×42 Å

Sequence (99 aa):
MNPVNFSNVGTGAMLTGANPQGPMQPPQNAQVQRHIAVALQNQGPFTGWRAEVTIPDRAGKILQMITSLRLIQPRIEIQNALQAALQYEEKAFREANQR